Protein AF-A0A2M7J478-F1 (afdb_monomer_lite)

Sequence (91 aa):
AVVSTAELGTRDVLREGAGVWIAREELADFSNKVVRLLDDAKVRASLGEAGREYAHGWSASQQAGRMVAFYHAVHAVRSASAVSELSALPL

Radius of gyration: 22.09 Å; chains: 1; bounding box: 46×17×68 Å

Structure (mmCIF, N/CA/C/O backbone):
data_AF-A0A2M7J478-F1
#
_entry.id   AF-A0A2M7J478-F1
#
loop_
_atom_site.group_PDB
_atom_site.id
_atom_site.type_symbol
_atom_site.label_atom_id
_atom_site.label_alt_id
_atom_site.label_comp_id
_atom_site.label_asym_id
_atom_site.label_entity_id
_atom_site.label_seq_id
_atom_site.pdbx_PDB_ins_code
_atom_site.Cartn_x
_atom_site.Cartn_y
_atom_site.Cartn_z
_atom_site.occupancy
_atom_site.B_iso_or_equiv
_atom_site.auth_seq_id
_atom_site.auth_comp_id
_atom_site.auth_asym_id
_atom_site.auth_atom_id
_atom_site.pdbx_PDB_model_num
ATOM 1 N N . ALA A 1 1 ? -2.090 0.517 9.430 1.00 95.06 1 ALA A N 1
ATOM 2 C CA . ALA A 1 1 ? -3.326 -0.045 8.861 1.00 95.06 1 ALA A CA 1
ATOM 3 C C . ALA A 1 1 ? -4.203 1.108 8.413 1.00 95.06 1 ALA A C 1
ATOM 5 O O . ALA A 1 1 ? -4.212 2.125 9.101 1.00 95.06 1 ALA A O 1
ATOM 6 N N . VAL A 1 2 ? -4.884 0.967 7.280 1.00 96.50 2 VAL A N 1
ATOM 7 C CA . VAL A 1 2 ? -5.732 2.011 6.683 1.00 96.50 2 VAL A CA 1
ATOM 8 C C . VAL A 1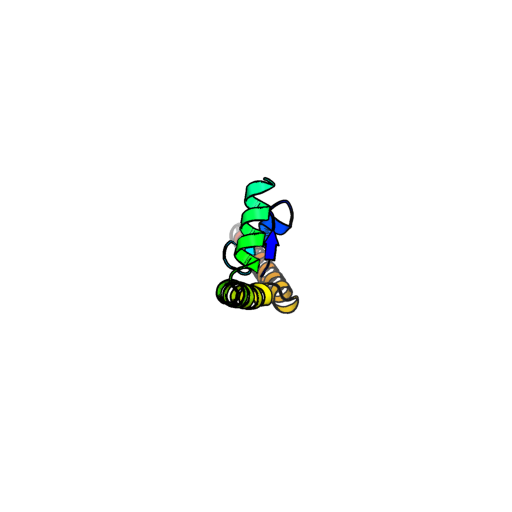 2 ? -7.054 1.387 6.216 1.00 96.50 2 VAL A C 1
ATOM 10 O O . VAL A 1 2 ? -7.095 0.205 5.885 1.00 96.50 2 VAL A O 1
ATOM 13 N N . VAL A 1 3 ? -8.127 2.176 6.182 1.00 97.62 3 VAL A N 1
ATOM 14 C CA . VAL A 1 3 ? -9.355 1.867 5.431 1.00 97.62 3 VAL A CA 1
ATOM 15 C C . VAL A 1 3 ? -9.472 2.908 4.326 1.00 97.62 3 VAL A C 1
ATOM 17 O O . VAL A 1 3 ? -9.317 4.099 4.593 1.00 97.62 3 VAL A O 1
ATOM 20 N N . SER A 1 4 ? -9.680 2.477 3.086 1.00 96.69 4 SER A N 1
ATOM 21 C CA . SER A 1 4 ? -9.746 3.378 1.931 1.00 96.69 4 SER A CA 1
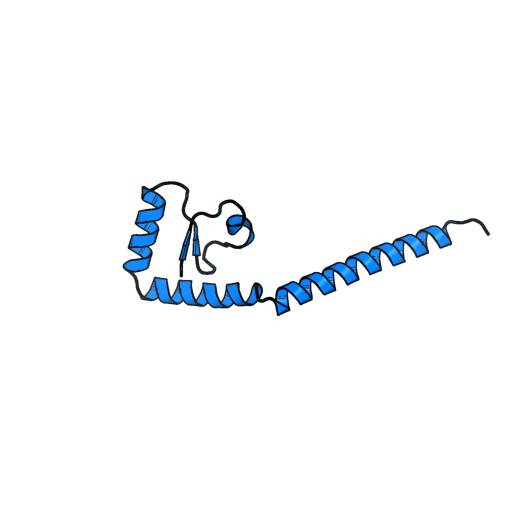ATOM 22 C C . SER A 1 4 ? -10.605 2.776 0.824 1.00 96.69 4 SER A C 1
ATOM 24 O O . SER A 1 4 ? -10.824 1.567 0.804 1.00 96.69 4 SER A O 1
ATOM 26 N N . THR A 1 5 ? -11.080 3.605 -0.098 1.00 95.31 5 THR A N 1
ATOM 27 C CA . THR A 1 5 ? -11.634 3.146 -1.374 1.00 95.31 5 THR A CA 1
ATOM 28 C C . THR A 1 5 ? -10.483 2.968 -2.372 1.00 95.31 5 THR A C 1
ATOM 30 O O . THR A 1 5 ? -9.517 3.737 -2.378 1.00 95.31 5 THR A O 1
ATOM 33 N N . ALA A 1 6 ? -10.531 1.915 -3.188 1.00 93.00 6 ALA A N 1
ATOM 34 C CA . ALA A 1 6 ? -9.499 1.627 -4.188 1.00 93.00 6 ALA A CA 1
ATOM 35 C C . ALA A 1 6 ? -9.843 2.289 -5.527 1.00 93.00 6 ALA A C 1
ATOM 37 O O . ALA A 1 6 ? -10.032 1.614 -6.536 1.00 93.00 6 ALA A O 1
ATOM 38 N N . GLU A 1 7 ? -9.936 3.616 -5.510 1.00 93.06 7 GLU A N 1
ATOM 39 C CA . GLU A 1 7 ? -10.352 4.429 -6.650 1.00 93.06 7 GLU A CA 1
ATOM 40 C C . GLU A 1 7 ? -9.211 5.308 -7.164 1.00 93.06 7 GLU A C 1
ATOM 42 O O . GLU A 1 7 ? -8.320 5.730 -6.423 1.00 93.06 7 GLU A O 1
ATOM 47 N N . LEU A 1 8 ? -9.240 5.621 -8.461 1.00 90.19 8 LEU A N 1
ATOM 48 C CA . LEU A 1 8 ? -8.200 6.424 -9.117 1.00 90.19 8 LEU A CA 1
ATOM 49 C C . LEU A 1 8 ? -6.795 5.843 -8.848 1.00 90.19 8 LEU A C 1
ATOM 51 O O . LEU A 1 8 ? -6.588 4.637 -8.959 1.00 90.19 8 LEU A O 1
ATOM 55 N N . GLY A 1 9 ? -5.824 6.687 -8.486 1.00 87.06 9 GLY A N 1
ATOM 56 C CA . GLY A 1 9 ? -4.443 6.267 -8.244 1.00 87.06 9 GLY A CA 1
ATOM 57 C C . GLY A 1 9 ? -4.264 5.337 -7.041 1.00 87.06 9 GLY A C 1
ATOM 58 O O . GLY A 1 9 ? -3.254 4.640 -6.972 1.00 87.06 9 GLY A O 1
ATOM 59 N N . THR A 1 10 ? -5.221 5.267 -6.103 1.00 91.38 10 THR A N 1
ATOM 60 C CA . THR A 1 10 ? -5.122 4.295 -5.004 1.00 91.38 10 THR A CA 1
ATOM 61 C C . THR A 1 10 ? -5.425 2.877 -5.480 1.00 91.38 10 THR A C 1
ATOM 63 O O . THR A 1 10 ? -4.905 1.926 -4.903 1.00 91.38 10 THR A O 1
ATOM 66 N N . ARG A 1 11 ? -6.166 2.713 -6.582 1.00 92.56 11 ARG A N 1
ATOM 67 C CA . ARG A 1 11 ? -6.438 1.407 -7.198 1.00 92.56 11 ARG A CA 1
ATOM 68 C C . ARG A 1 11 ? -5.169 0.671 -7.627 1.00 92.56 11 ARG A C 1
ATOM 70 O O . ARG A 1 11 ? -5.112 -0.550 -7.540 1.00 92.56 11 ARG A O 1
ATOM 77 N N . ASP A 1 12 ? -4.159 1.413 -8.074 1.00 91.69 12 ASP A N 1
ATOM 78 C CA . ASP A 1 12 ? -2.918 0.838 -8.601 1.00 91.69 12 ASP A CA 1
ATOM 79 C C . ASP A 1 12 ? -1.923 0.453 -7.491 1.00 91.69 12 ASP A C 1
ATOM 81 O O . ASP A 1 12 ? -1.002 -0.333 -7.723 1.00 91.69 12 ASP A O 1
ATOM 85 N N . VAL A 1 13 ? -2.105 0.992 -6.278 1.00 93.12 13 VAL A N 1
ATOM 86 C CA . VAL A 1 13 ? -1.183 0.795 -5.146 1.00 93.12 13 VAL A CA 1
ATOM 87 C C . VAL A 1 13 ? -1.801 0.036 -3.977 1.00 93.12 13 VAL A C 1
ATOM 89 O O . VAL A 1 13 ? -1.073 -0.555 -3.190 1.00 93.12 13 VAL A O 1
ATOM 92 N N . LEU A 1 14 ? -3.122 0.048 -3.809 1.00 95.25 14 LEU A N 1
ATOM 93 C CA . LEU A 1 14 ? -3.781 -0.648 -2.710 1.00 95.25 14 LEU A CA 1
ATOM 94 C C . LEU A 1 14 ? -4.071 -2.096 -3.092 1.00 95.25 14 LEU A C 1
ATOM 96 O O . LEU A 1 14 ? -4.616 -2.393 -4.151 1.00 95.25 14 LEU A O 1
ATOM 100 N N . ARG A 1 15 ? -3.759 -3.011 -2.175 1.00 96.44 15 ARG A N 1
ATOM 101 C CA . ARG A 1 15 ? -4.089 -4.430 -2.292 1.00 96.44 15 ARG A CA 1
ATOM 102 C C . ARG A 1 15 ? -4.756 -4.891 -1.005 1.00 96.44 15 ARG A C 1
ATOM 104 O O . ARG A 1 15 ? -4.202 -4.694 0.073 1.00 96.44 15 ARG A O 1
ATOM 111 N N . GLU A 1 16 ? -5.930 -5.506 -1.127 1.00 97.38 16 GLU A N 1
ATOM 112 C CA . GLU A 1 16 ? -6.697 -6.012 0.018 1.00 97.38 16 GLU A CA 1
ATOM 113 C C . GLU A 1 16 ? -5.819 -6.886 0.929 1.00 97.38 16 GLU A C 1
ATOM 115 O O . GLU A 1 16 ? -5.098 -7.767 0.452 1.00 97.38 16 GLU A O 1
ATOM 120 N N . GLY A 1 17 ? -5.841 -6.605 2.234 1.00 96.69 17 GLY A N 1
ATOM 121 C CA . GLY A 1 17 ? -5.031 -7.290 3.246 1.00 96.69 17 GLY A CA 1
ATOM 122 C C . GLY A 1 17 ? -3.560 -6.857 3.328 1.00 96.69 17 GLY A C 1
ATOM 123 O O . GLY A 1 17 ? -2.901 -7.148 4.323 1.00 96.69 17 GLY A O 1
ATOM 124 N N . ALA A 1 18 ? -3.036 -6.104 2.357 1.00 97.44 18 ALA A N 1
ATOM 125 C CA . ALA A 1 18 ? -1.649 -5.630 2.341 1.00 97.44 18 ALA A CA 1
ATOM 126 C C . ALA A 1 18 ? -1.516 -4.246 3.003 1.00 97.44 18 ALA A C 1
ATOM 128 O O . ALA A 1 18 ? -1.074 -3.276 2.391 1.00 97.44 18 ALA A O 1
ATOM 129 N N . GLY A 1 19 ? -1.962 -4.122 4.257 1.00 97.50 19 GLY A N 1
ATOM 130 C CA . GLY A 1 19 ? -1.970 -2.834 4.967 1.00 97.50 19 GLY A CA 1
ATOM 131 C C . GLY A 1 19 ? -3.289 -2.089 4.984 1.00 97.50 19 GLY A C 1
ATOM 132 O O . GLY A 1 19 ? -3.446 -1.142 5.766 1.00 97.50 19 GLY A O 1
ATOM 133 N N . VAL A 1 20 ? -4.225 -2.522 4.148 1.00 98.00 20 VAL A N 1
ATOM 134 C CA . VAL A 1 20 ? -5.480 -1.834 3.884 1.00 98.00 20 VAL A CA 1
ATOM 135 C C . VAL A 1 20 ? -6.647 -2.812 3.862 1.00 98.00 20 VAL A C 1
ATOM 137 O O . VAL A 1 20 ? -6.507 -3.938 3.386 1.00 98.00 20 VAL A O 1
ATOM 140 N N . TRP A 1 21 ? -7.793 -2.354 4.358 1.00 98.31 21 TRP A N 1
ATOM 141 C CA . TRP A 1 21 ? -9.091 -2.902 3.980 1.00 98.31 21 TRP A CA 1
ATOM 142 C C . TRP A 1 21 ? -9.742 -1.977 2.964 1.00 98.31 21 TRP A C 1
ATOM 144 O O . TRP A 1 21 ? -9.930 -0.787 3.240 1.00 98.31 21 TRP A O 1
ATOM 154 N N . ILE A 1 22 ? -10.067 -2.518 1.795 1.00 98.12 22 ILE A N 1
ATOM 155 C CA . ILE A 1 22 ? -10.677 -1.769 0.706 1.00 98.12 22 ILE A CA 1
ATOM 156 C C . ILE A 1 22 ? -12.189 -1.752 0.927 1.00 98.12 22 ILE A C 1
ATOM 158 O O . ILE A 1 22 ? -12.858 -2.786 1.001 1.00 98.12 22 ILE A O 1
ATOM 162 N N . ALA A 1 23 ? -12.733 -0.552 1.078 1.00 98.00 23 ALA A N 1
ATOM 163 C CA . ALA A 1 23 ? -14.164 -0.329 1.166 1.00 98.00 23 ALA A CA 1
ATOM 164 C C . ALA A 1 23 ? -14.757 -0.085 -0.226 1.00 98.00 23 ALA A C 1
ATOM 166 O O . ALA A 1 23 ? -14.104 0.490 -1.098 1.00 98.00 23 ALA A O 1
ATOM 167 N N . ARG A 1 24 ? -16.019 -0.479 -0.403 1.00 96.75 24 ARG A N 1
ATOM 168 C CA . ARG A 1 24 ? -16.871 0.079 -1.456 1.00 96.75 24 ARG A CA 1
ATOM 169 C C . ARG A 1 24 ? -17.098 1.561 -1.167 1.00 96.75 24 ARG A C 1
ATOM 171 O O . ARG A 1 24 ? -16.996 1.992 -0.016 1.00 9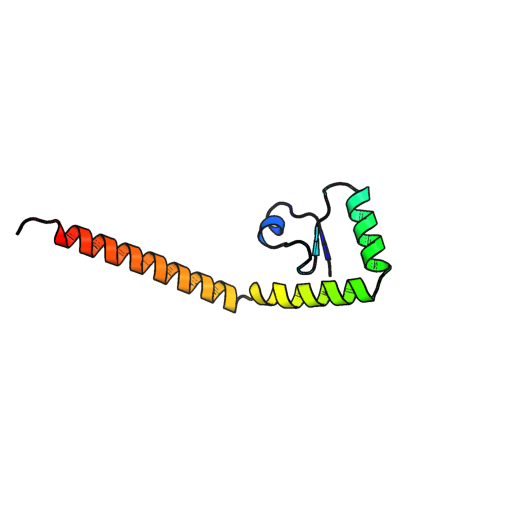6.75 24 ARG A O 1
ATOM 178 N N . GLU A 1 25 ? -17.459 2.327 -2.189 1.00 94.69 25 GLU A N 1
ATOM 179 C CA . GLU A 1 25 ? -17.853 3.734 -2.048 1.00 94.69 25 GLU A CA 1
ATOM 180 C C . GLU A 1 25 ? -19.267 3.867 -1.442 1.00 94.69 25 GLU A C 1
ATOM 182 O O . GLU A 1 25 ? -20.189 4.441 -2.010 1.00 94.69 25 GLU A O 1
ATOM 187 N N . GLU A 1 26 ? -19.453 3.282 -0.260 1.00 97.44 26 GLU A N 1
ATOM 188 C CA . GLU A 1 26 ? -20.701 3.262 0.489 1.00 97.44 26 GLU A CA 1
ATOM 189 C C . GLU A 1 26 ? -20.412 3.585 1.957 1.00 97.44 26 GLU A C 1
ATOM 191 O O . GLU A 1 26 ? -19.571 2.950 2.600 1.00 97.44 26 GLU A O 1
ATOM 196 N N . LEU A 1 27 ? -21.149 4.550 2.520 1.00 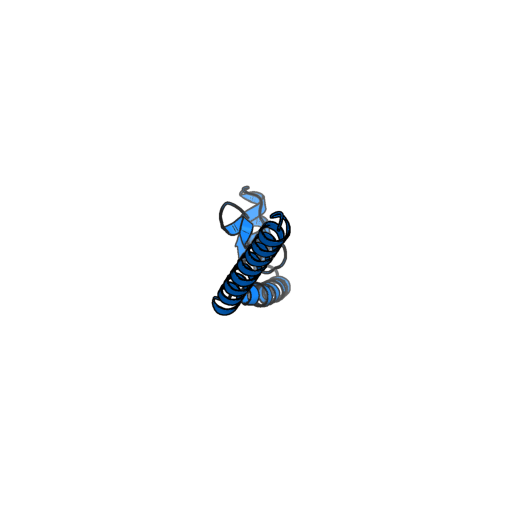97.44 27 LEU A N 1
ATOM 197 C CA . LEU A 1 27 ? -20.940 5.037 3.889 1.00 97.44 27 LEU A CA 1
ATOM 198 C C . LEU A 1 27 ? -20.953 3.906 4.928 1.00 97.44 27 LEU A C 1
ATOM 200 O O . LEU A 1 27 ? -20.114 3.874 5.832 1.00 97.44 27 LEU A O 1
ATOM 204 N N . ALA A 1 28 ? -21.902 2.978 4.803 1.00 98.38 28 ALA A N 1
ATOM 205 C CA . ALA A 1 28 ? -22.057 1.880 5.748 1.00 98.38 28 ALA A CA 1
ATOM 206 C C . ALA A 1 28 ? -20.872 0.907 5.678 1.00 98.38 28 ALA A C 1
ATOM 208 O O . ALA A 1 28 ? -20.344 0.506 6.712 1.00 98.38 28 ALA A O 1
ATOM 209 N N . ASP A 1 29 ? -20.405 0.565 4.476 1.00 98.44 29 ASP A N 1
ATOM 210 C CA . ASP A 1 29 ? -19.281 -0.356 4.311 1.00 98.44 29 ASP A CA 1
ATOM 211 C C . ASP A 1 29 ? -17.972 0.252 4.835 1.00 98.44 29 ASP A C 1
ATOM 213 O O . ASP A 1 29 ? -17.242 -0.389 5.597 1.00 98.44 29 ASP A O 1
ATOM 217 N N . PHE A 1 30 ? -17.711 1.519 4.501 1.00 98.31 30 PHE A N 1
ATOM 218 C CA . PHE A 1 30 ? -16.529 2.231 4.978 1.00 98.31 30 PHE A CA 1
ATOM 219 C C . PHE A 1 30 ? -16.523 2.367 6.506 1.00 98.31 30 PHE A C 1
ATOM 221 O O . PHE A 1 30 ? -15.547 1.997 7.163 1.00 98.31 30 PHE A O 1
ATOM 228 N N . SER A 1 31 ? -17.618 2.860 7.093 1.00 98.25 31 SER A N 1
ATOM 229 C CA . SER A 1 31 ? -17.696 3.097 8.540 1.00 98.25 31 SER A CA 1
ATOM 230 C C . SER A 1 31 ? -17.622 1.799 9.348 1.00 98.25 31 SER A C 1
ATOM 232 O O . SER A 1 31 ? -16.869 1.742 10.320 1.00 98.25 31 SER A O 1
ATOM 234 N N . ASN A 1 32 ? -18.287 0.725 8.910 1.00 98.50 32 ASN A N 1
ATOM 235 C CA . ASN A 1 32 ? -18.196 -0.583 9.563 1.00 98.50 32 ASN A CA 1
ATOM 236 C C . ASN A 1 32 ? -16.762 -1.129 9.565 1.00 98.50 32 ASN A C 1
ATOM 238 O O . ASN A 1 32 ? -16.300 -1.656 10.580 1.00 98.50 32 ASN A O 1
ATOM 242 N N . LYS A 1 33 ? -16.026 -0.973 8.457 1.00 98.50 33 LYS A N 1
ATOM 243 C CA . LYS A 1 33 ? -14.608 -1.355 8.388 1.00 98.50 33 LYS A CA 1
ATOM 244 C C . LYS A 1 33 ? -13.742 -0.515 9.327 1.00 98.50 33 LYS A C 1
ATOM 246 O O . LYS A 1 33 ? -12.880 -1.078 9.997 1.00 98.50 33 LYS A O 1
ATOM 251 N N . VAL A 1 34 ? -13.980 0.796 9.421 1.00 98.38 34 VAL A N 1
ATOM 252 C CA . VAL A 1 34 ? -13.266 1.673 10.366 1.00 98.38 34 VAL A CA 1
ATOM 253 C C . VAL A 1 34 ? -13.532 1.256 11.809 1.00 98.38 34 VAL A C 1
ATOM 255 O O . VAL A 1 34 ? -12.580 1.080 12.565 1.00 98.38 34 VAL A O 1
ATOM 258 N N . VAL A 1 35 ? -14.797 1.046 12.184 1.00 98.44 35 VAL A N 1
ATOM 259 C CA . VAL A 1 35 ? -15.174 0.607 13.536 1.00 98.44 35 VAL A CA 1
ATOM 260 C C . VAL A 1 35 ? -14.495 -0.714 13.869 1.00 98.44 35 VAL A C 1
ATOM 262 O O . VAL A 1 35 ? -13.787 -0.793 14.867 1.00 98.44 35 VAL A O 1
ATOM 265 N N . ARG A 1 36 ? -14.612 -1.722 12.997 1.00 97.81 36 ARG A N 1
ATOM 266 C CA . ARG A 1 36 ? -13.957 -3.022 13.192 1.00 97.81 36 ARG A CA 1
ATOM 267 C C . ARG A 1 36 ? -12.443 -2.886 13.341 1.00 97.81 36 ARG A C 1
ATOM 269 O O . ARG A 1 36 ? -11.840 -3.582 14.153 1.00 97.81 36 ARG A O 1
ATOM 276 N N . LEU A 1 37 ? -11.824 -2.001 12.558 1.00 98.19 37 LEU A N 1
ATOM 277 C CA . LEU A 1 37 ? -10.394 -1.755 12.652 1.00 98.19 37 LEU A CA 1
ATOM 278 C C . LEU A 1 37 ? -10.071 -1.150 14.021 1.00 98.19 37 LEU A C 1
ATOM 280 O O . LEU A 1 37 ? -9.164 -1.620 14.687 1.00 98.19 37 LEU A O 1
ATOM 284 N N . LEU A 1 38 ? -10.809 -0.147 14.489 1.00 97.94 38 LEU A N 1
ATOM 285 C CA . LEU A 1 38 ? -10.558 0.512 15.777 1.00 97.94 38 LEU A CA 1
ATOM 286 C C . LEU A 1 38 ? -10.917 -0.338 17.006 1.00 97.94 38 LEU A C 1
ATOM 288 O O . LEU A 1 38 ? -10.320 -0.138 18.065 1.00 97.94 38 LEU A O 1
ATOM 292 N N . ASP A 1 39 ? -11.794 -1.324 16.861 1.00 98.44 39 ASP A N 1
ATOM 293 C CA . ASP A 1 39 ? -12.222 -2.195 17.959 1.00 98.44 39 ASP A CA 1
ATOM 294 C C . ASP A 1 39 ? -11.183 -3.288 18.284 1.00 98.44 39 ASP A C 1
ATOM 296 O O . ASP A 1 39 ? -10.882 -3.550 19.447 1.00 98.44 39 ASP A O 1
ATOM 300 N N . ASP A 1 40 ? -10.510 -3.851 17.272 1.00 97.94 40 ASP A N 1
ATOM 301 C CA . ASP A 1 40 ? -9.554 -4.952 17.470 1.00 97.94 40 ASP A CA 1
ATOM 302 C C . ASP A 1 40 ? -8.087 -4.520 17.290 1.00 97.94 40 ASP A C 1
ATOM 304 O O . ASP A 1 40 ? -7.570 -4.351 16.180 1.00 97.94 40 ASP A O 1
ATOM 308 N N . ALA A 1 41 ? -7.373 -4.378 18.412 1.00 98.00 41 ALA A N 1
ATOM 309 C CA . ALA A 1 41 ? -5.967 -3.974 18.422 1.00 98.00 41 ALA A CA 1
ATOM 310 C C . ALA A 1 41 ? -5.020 -4.984 17.756 1.00 98.00 41 ALA A C 1
ATOM 312 O O . ALA A 1 41 ? -4.029 -4.573 17.147 1.00 98.00 41 ALA A O 1
ATOM 313 N N . LYS A 1 42 ? -5.313 -6.288 17.841 1.00 98.19 42 LYS A N 1
ATOM 314 C CA . LYS A 1 42 ? -4.478 -7.331 17.226 1.00 98.19 42 LYS A CA 1
ATOM 315 C C . LYS A 1 42 ? -4.618 -7.290 15.713 1.00 98.19 42 LYS A C 1
ATOM 317 O O . LYS A 1 42 ? -3.614 -7.320 15.003 1.00 98.19 42 LYS A O 1
ATOM 322 N N . VAL A 1 43 ? -5.847 -7.139 15.227 1.00 97.44 43 VAL A N 1
ATOM 323 C CA . VAL A 1 43 ? -6.123 -6.983 13.797 1.00 97.44 43 VAL A CA 1
ATOM 324 C C . VAL A 1 43 ? -5.467 -5.715 13.252 1.00 97.44 43 VAL A C 1
ATOM 326 O O . VAL A 1 43 ? -4.816 -5.778 12.208 1.00 97.44 43 VAL A O 1
ATOM 329 N N . ARG A 1 44 ? -5.529 -4.581 13.970 1.00 98.19 44 ARG A N 1
ATOM 330 C CA . ARG A 1 44 ? -4.792 -3.364 13.563 1.00 98.19 44 ARG A CA 1
ATOM 331 C C . ARG A 1 44 ? -3.300 -3.577 13.454 1.00 98.19 44 ARG A C 1
ATOM 333 O O . ARG A 1 44 ? -2.696 -3.070 12.507 1.00 98.19 44 ARG A O 1
ATOM 340 N N . ALA A 1 45 ? -2.710 -4.241 14.444 1.00 98.38 45 ALA A N 1
ATOM 341 C CA . ALA A 1 45 ? -1.277 -4.478 14.482 1.00 98.38 45 ALA A CA 1
ATOM 342 C C . ALA A 1 45 ? -0.850 -5.346 13.295 1.00 98.38 45 ALA A C 1
ATOM 344 O O . ALA A 1 45 ? -0.005 -4.914 12.515 1.00 98.38 45 ALA A O 1
ATOM 345 N N . SER A 1 46 ? -1.518 -6.487 13.097 1.00 98.19 46 SER A N 1
ATOM 346 C CA . SER A 1 46 ? -1.237 -7.413 11.996 1.00 98.19 46 SER A CA 1
ATOM 347 C C . SER A 1 46 ? -1.419 -6.756 10.625 1.00 98.19 46 SER A C 1
ATOM 349 O O . SER A 1 46 ? -0.508 -6.786 9.800 1.00 98.19 46 SER A O 1
ATOM 351 N N . LEU A 1 47 ? -2.542 -6.063 10.399 1.00 98.50 47 LEU A N 1
ATOM 352 C CA . LEU A 1 47 ? -2.759 -5.348 9.142 1.00 98.50 47 LEU A CA 1
ATOM 353 C C . LEU A 1 47 ? -1.713 -4.238 8.963 1.00 98.50 47 LEU A C 1
ATOM 355 O O . LEU A 1 47 ? -1.203 -4.024 7.872 1.00 98.50 47 LEU A O 1
ATOM 359 N N . GLY A 1 48 ? -1.350 -3.525 10.030 1.00 98.31 48 GLY A N 1
ATOM 360 C CA . GLY A 1 48 ? -0.325 -2.486 9.984 1.00 98.31 48 GLY A CA 1
ATOM 361 C C . GLY A 1 48 ? 1.076 -3.004 9.666 1.00 98.31 48 GLY A C 1
ATOM 362 O O . GLY A 1 48 ? 1.827 -2.305 8.990 1.00 98.31 48 GLY A O 1
ATOM 363 N N . GLU A 1 49 ? 1.432 -4.193 10.139 1.00 98.44 49 GLU A N 1
ATOM 364 C CA . GLU A 1 49 ? 2.690 -4.867 9.815 1.00 98.44 49 GLU A CA 1
ATOM 365 C C . GLU A 1 49 ? 2.738 -5.267 8.339 1.00 98.44 49 GLU A C 1
ATOM 367 O O . GLU A 1 49 ? 3.642 -4.824 7.630 1.00 98.44 49 GLU A O 1
ATOM 372 N N . ALA A 1 50 ? 1.695 -5.945 7.845 1.00 98.12 50 ALA A N 1
ATOM 373 C CA . ALA A 1 50 ? 1.562 -6.292 6.429 1.00 98.12 50 ALA A CA 1
ATOM 374 C C . ALA A 1 50 ? 1.661 -5.055 5.517 1.00 98.12 50 ALA A C 1
ATOM 376 O O . ALA A 1 50 ? 2.271 -5.091 4.450 1.00 98.12 50 ALA A O 1
ATOM 377 N N . GLY A 1 51 ? 1.105 -3.921 5.958 1.00 97.44 51 GLY A N 1
ATOM 378 C CA . GLY A 1 51 ? 1.211 -2.656 5.234 1.00 97.44 51 GLY A CA 1
ATOM 379 C C . GLY A 1 51 ? 2.626 -2.094 5.155 1.00 97.44 51 GLY A C 1
ATOM 380 O O . GLY A 1 51 ? 2.996 -1.548 4.120 1.00 97.44 51 GLY A O 1
ATOM 381 N N . ARG A 1 52 ? 3.433 -2.228 6.214 1.00 97.44 52 ARG A N 1
ATOM 382 C CA . ARG A 1 52 ? 4.839 -1.793 6.182 1.00 97.44 52 ARG A CA 1
ATOM 383 C C . ARG A 1 52 ? 5.654 -2.669 5.244 1.00 97.44 52 ARG A C 1
ATOM 385 O O . ARG A 1 52 ? 6.379 -2.132 4.412 1.00 97.44 52 ARG A O 1
ATOM 392 N N . GLU A 1 53 ? 5.480 -3.986 5.339 1.00 96.88 53 GLU A N 1
ATOM 393 C CA . GLU A 1 53 ? 6.123 -4.948 4.441 1.00 96.88 53 GLU A CA 1
ATOM 394 C C . GLU A 1 53 ? 5.802 -4.631 2.975 1.00 96.88 53 GLU A C 1
ATOM 396 O O . GLU A 1 53 ? 6.704 -4.456 2.156 1.00 96.88 53 GLU A O 1
ATOM 401 N N . TYR A 1 54 ? 4.520 -4.441 2.660 1.00 97.06 54 TYR A N 1
ATOM 402 C CA . TYR A 1 54 ? 4.083 -4.091 1.314 1.00 97.06 54 TYR A CA 1
ATOM 403 C C . TYR A 1 54 ? 4.631 -2.731 0.847 1.00 97.06 54 TYR A C 1
ATOM 405 O O . TYR A 1 54 ? 5.118 -2.602 -0.280 1.00 97.06 54 TYR A O 1
ATOM 413 N N . ALA A 1 55 ? 4.612 -1.716 1.716 1.00 96.00 55 ALA A N 1
ATOM 414 C CA . ALA A 1 55 ? 5.092 -0.372 1.397 1.00 96.00 55 ALA A CA 1
ATOM 415 C C . ALA A 1 55 ? 6.601 -0.315 1.109 1.00 96.00 55 ALA A C 1
ATOM 417 O O . ALA A 1 55 ? 7.029 0.525 0.316 1.00 96.00 55 ALA A O 1
ATOM 418 N N . HIS A 1 56 ? 7.419 -1.217 1.668 1.00 95.06 56 HIS A N 1
ATOM 419 C CA . HIS A 1 56 ? 8.837 -1.304 1.295 1.00 95.06 56 HIS A CA 1
ATOM 420 C C . HIS A 1 56 ? 9.014 -1.510 -0.216 1.00 95.06 56 HIS A C 1
ATOM 422 O O . HIS A 1 56 ? 9.894 -0.889 -0.826 1.00 95.06 56 HIS A O 1
ATOM 428 N N . GLY A 1 57 ? 8.108 -2.287 -0.820 1.00 94.19 57 GLY A N 1
ATOM 429 C CA . GLY A 1 57 ? 7.993 -2.526 -2.257 1.00 94.19 57 GLY A CA 1
ATOM 430 C C . GLY A 1 57 ? 7.784 -1.274 -3.113 1.00 94.19 57 GLY A C 1
ATOM 431 O O . GLY A 1 57 ? 7.996 -1.330 -4.323 1.00 94.19 57 GLY A O 1
ATOM 432 N N . TRP A 1 58 ? 7.385 -0.159 -2.499 1.00 94.62 58 TRP A N 1
ATOM 433 C CA . TRP A 1 58 ? 7.093 1.129 -3.132 1.00 94.62 58 TRP A CA 1
ATOM 434 C C . TRP A 1 58 ? 8.153 2.202 -2.857 1.00 94.62 58 TRP A C 1
ATOM 436 O O . TRP A 1 58 ? 8.006 3.341 -3.293 1.00 94.62 58 TRP A O 1
ATOM 446 N N . SER A 1 59 ? 9.248 1.852 -2.176 1.00 95.12 59 SER A N 1
ATOM 447 C CA . SER A 1 59 ? 10.359 2.782 -1.944 1.00 95.12 59 SER A CA 1
ATOM 448 C C . SER A 1 59 ? 10.948 3.324 -3.252 1.00 95.12 59 SER A C 1
ATOM 450 O O . SER A 1 59 ? 10.997 2.624 -4.270 1.00 95.12 59 SER A O 1
ATOM 452 N N . ALA A 1 60 ? 11.449 4.564 -3.207 1.00 96.69 60 ALA A N 1
ATOM 453 C CA . ALA A 1 60 ? 12.048 5.235 -4.361 1.00 96.69 60 ALA A CA 1
ATOM 454 C C . ALA A 1 60 ? 13.150 4.387 -5.017 1.00 96.69 60 ALA A C 1
ATOM 456 O O . ALA A 1 60 ? 13.165 4.238 -6.235 1.00 96.69 60 ALA A O 1
ATOM 457 N N . SER A 1 61 ? 14.01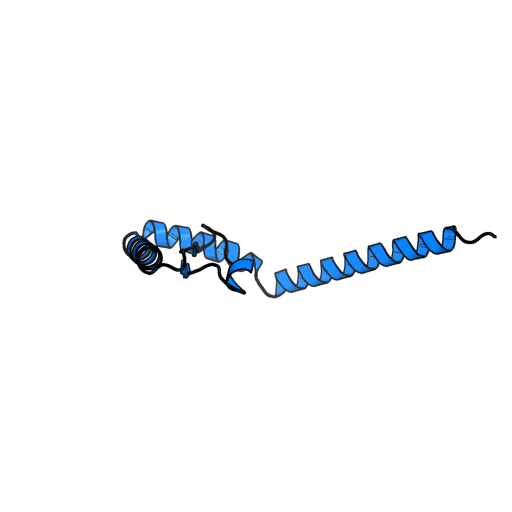3 3.756 -4.216 1.00 97.50 61 SER A N 1
ATOM 458 C CA . SER A 1 61 ? 15.075 2.877 -4.713 1.00 97.50 61 SER A CA 1
ATOM 459 C C . SER A 1 61 ? 14.530 1.650 -5.449 1.00 97.50 61 SER A C 1
ATOM 461 O O . SER A 1 61 ? 15.044 1.299 -6.509 1.00 97.50 61 SER A O 1
ATOM 463 N N . GLN A 1 62 ? 13.468 1.012 -4.939 1.00 96.88 62 GLN A N 1
ATOM 464 C CA . GLN A 1 62 ? 12.848 -0.121 -5.631 1.00 96.88 62 GLN A CA 1
ATOM 465 C C . GLN A 1 62 ? 12.165 0.308 -6.932 1.00 96.88 62 GLN A C 1
ATOM 467 O O . GLN A 1 62 ? 12.304 -0.380 -7.943 1.00 96.88 62 GLN A O 1
ATOM 472 N N . GLN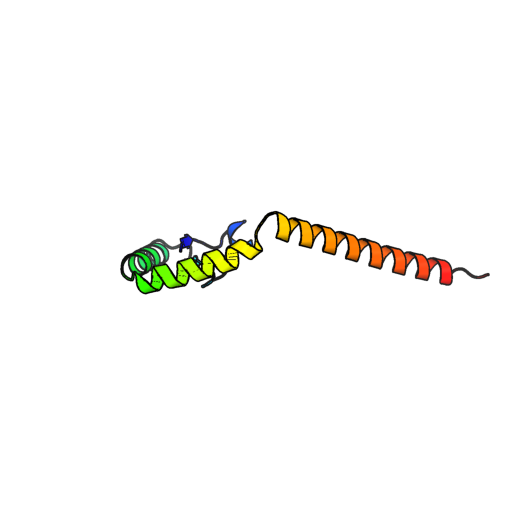 A 1 63 ? 11.479 1.457 -6.946 1.00 96.81 63 GLN A N 1
ATOM 473 C CA . GLN A 1 63 ? 10.865 1.966 -8.177 1.00 96.81 63 GLN A CA 1
ATOM 474 C C . GLN A 1 63 ? 11.920 2.360 -9.218 1.00 96.81 63 GLN A C 1
ATOM 476 O O . GLN A 1 63 ? 11.778 2.016 -10.391 1.00 96.81 63 GLN A O 1
ATOM 481 N N . ALA A 1 64 ? 13.012 3.005 -8.799 1.00 98.00 64 ALA A N 1
ATOM 482 C CA . ALA A 1 64 ? 14.136 3.323 -9.676 1.00 98.00 64 ALA A CA 1
ATOM 483 C C . ALA A 1 64 ? 14.764 2.050 -10.269 1.00 98.00 64 ALA A C 1
ATOM 485 O O . ALA A 1 64 ? 15.019 1.993 -11.470 1.00 98.00 64 ALA A O 1
ATOM 486 N N . GLY A 1 65 ? 14.932 0.996 -9.463 1.00 98.19 65 GLY A N 1
ATOM 487 C CA . GLY A 1 65 ? 15.397 -0.308 -9.943 1.00 98.19 65 GLY A CA 1
ATOM 488 C C . GLY A 1 65 ? 14.476 -0.918 -11.005 1.00 98.19 65 GLY A C 1
ATOM 489 O O . GLY A 1 65 ? 14.956 -1.387 -12.037 1.00 98.19 65 GLY A O 1
ATOM 490 N N . ARG A 1 66 ? 13.150 -0.849 -10.810 1.00 97.50 66 ARG A N 1
ATOM 491 C CA . ARG A 1 66 ? 12.163 -1.293 -11.816 1.00 97.50 66 ARG A CA 1
ATOM 492 C C . ARG A 1 66 ? 12.270 -0.493 -13.114 1.00 97.50 66 ARG A C 1
ATOM 494 O O . ARG A 1 66 ? 12.215 -1.082 -14.189 1.00 97.50 66 ARG A O 1
ATOM 501 N N . MET A 1 67 ? 12.473 0.821 -13.018 1.00 98.19 67 MET A N 1
ATOM 502 C CA . MET A 1 67 ? 12.665 1.694 -14.179 1.00 98.19 67 MET A CA 1
ATOM 503 C C . MET A 1 67 ? 13.927 1.320 -14.970 1.00 98.19 67 MET A C 1
ATOM 505 O O . MET A 1 67 ? 13.883 1.194 -16.191 1.00 98.19 67 MET A O 1
ATOM 509 N N . VAL A 1 68 ? 15.047 1.085 -14.282 1.00 98.25 68 VAL A N 1
ATOM 510 C CA . VAL A 1 68 ? 16.301 0.643 -14.914 1.00 98.25 68 VAL A CA 1
ATOM 511 C C . VAL A 1 68 ? 16.119 -0.709 -15.608 1.00 98.25 68 VAL A C 1
ATOM 513 O O . VAL A 1 68 ? 16.494 -0.859 -16.771 1.00 98.25 68 VAL A O 1
ATOM 516 N N . ALA A 1 69 ? 15.493 -1.678 -14.933 1.00 98.19 69 ALA A N 1
ATOM 517 C CA . ALA A 1 69 ? 15.201 -2.986 -15.516 1.00 98.19 69 ALA A CA 1
ATOM 518 C C . ALA A 1 69 ? 14.316 -2.873 -16.769 1.00 98.19 69 ALA A C 1
ATOM 520 O O . ALA A 1 69 ? 14.587 -3.521 -17.781 1.00 98.19 69 ALA A O 1
ATOM 521 N N . PHE A 1 70 ? 13.302 -2.005 -16.728 1.00 98.06 70 PHE A N 1
ATOM 522 C CA . PHE A 1 70 ? 12.454 -1.711 -17.879 1.00 98.06 70 PHE A CA 1
ATOM 523 C C . PHE A 1 70 ? 13.262 -1.150 -19.057 1.00 98.06 70 PHE A C 1
ATOM 525 O O . PHE A 1 70 ? 13.144 -1.661 -20.172 1.00 98.06 70 PHE A O 1
ATOM 532 N N . TYR A 1 71 ? 14.130 -0.161 -18.828 1.00 97.69 71 TYR A N 1
ATOM 533 C CA . TYR A 1 71 ? 14.962 0.387 -19.902 1.00 97.69 71 TYR A CA 1
ATOM 534 C C . TYR A 1 71 ? 15.901 -0.659 -20.504 1.00 97.69 71 TYR A C 1
ATOM 536 O O . TYR A 1 71 ? 15.993 -0.750 -21.729 1.00 97.69 71 TYR A O 1
ATOM 544 N N . HIS A 1 72 ? 16.536 -1.502 -19.687 1.00 97.94 72 HIS A N 1
ATOM 545 C CA . HIS A 1 72 ? 17.349 -2.606 -20.202 1.00 97.94 72 HIS A CA 1
ATOM 546 C C . HIS A 1 72 ? 16.544 -3.562 -21.087 1.00 97.94 72 HIS A C 1
ATOM 548 O O . HIS A 1 72 ? 17.022 -3.936 -22.159 1.00 97.94 72 HIS A O 1
ATOM 554 N N . ALA A 1 73 ? 15.318 -3.913 -20.688 1.00 97.06 73 ALA A N 1
ATOM 555 C CA . ALA A 1 73 ? 14.451 -4.778 -21.484 1.00 97.06 73 ALA A CA 1
ATOM 556 C C . ALA A 1 73 ? 14.106 -4.150 -22.846 1.00 97.06 73 ALA A C 1
ATOM 558 O O . ALA A 1 73 ? 14.231 -4.807 -23.880 1.00 97.06 73 ALA A O 1
ATOM 559 N N . VAL A 1 74 ? 13.745 -2.862 -22.872 1.00 96.62 74 VAL A N 1
ATOM 560 C CA . VAL A 1 74 ? 13.439 -2.139 -24.120 1.00 96.62 74 VAL A CA 1
ATOM 561 C C . VAL A 1 74 ? 14.659 -2.064 -25.040 1.00 96.62 74 VAL A C 1
ATOM 563 O O . VAL A 1 74 ? 14.537 -2.288 -26.247 1.00 96.62 74 VAL A O 1
ATOM 566 N N . HIS A 1 75 ? 15.843 -1.787 -24.489 1.00 95.69 75 HIS A N 1
ATOM 567 C CA . HIS A 1 75 ? 17.083 -1.774 -25.262 1.00 95.69 75 HIS A CA 1
ATOM 568 C C . HIS A 1 75 ? 17.411 -3.149 -25.851 1.00 95.69 75 HIS A C 1
ATOM 570 O O . HIS A 1 75 ? 17.746 -3.230 -27.030 1.00 95.69 75 HIS A O 1
ATOM 576 N N . ALA A 1 76 ? 17.272 -4.224 -25.072 1.00 94.00 76 ALA A N 1
ATOM 577 C CA . ALA A 1 76 ? 17.546 -5.581 -25.538 1.00 94.00 76 ALA A CA 1
ATOM 578 C C . ALA A 1 76 ? 16.646 -5.982 -26.718 1.00 94.00 76 ALA A C 1
ATOM 580 O O . ALA A 1 76 ? 17.142 -6.501 -27.717 1.00 94.00 76 ALA A O 1
ATOM 581 N N . VAL A 1 77 ? 15.344 -5.680 -26.637 1.00 92.06 77 VAL A N 1
ATOM 582 C CA . VAL A 1 77 ? 14.389 -5.947 -27.726 1.00 92.06 77 VAL A CA 1
ATOM 583 C C . VAL A 1 77 ? 14.778 -5.188 -28.994 1.00 92.06 77 VAL A C 1
ATOM 585 O O . VAL A 1 77 ? 14.843 -5.784 -30.065 1.00 92.06 77 VAL A O 1
ATOM 588 N N . ARG A 1 78 ? 15.103 -3.894 -28.883 1.00 87.25 78 ARG A N 1
ATOM 589 C CA . ARG A 1 78 ? 15.515 -3.084 -30.041 1.00 87.25 78 ARG A CA 1
ATOM 590 C C . ARG A 1 78 ? 16.793 -3.598 -30.693 1.00 87.25 78 ARG A C 1
ATOM 592 O O . ARG A 1 78 ? 16.857 -3.671 -31.917 1.00 87.25 78 ARG A O 1
ATOM 599 N N . SER A 1 79 ? 17.787 -3.970 -29.893 1.00 86.88 79 SER A N 1
ATOM 600 C CA . SER A 1 79 ? 19.033 -4.537 -30.408 1.00 86.88 79 SER A CA 1
ATOM 601 C C . SER A 1 79 ? 18.788 -5.859 -31.138 1.00 86.88 79 SER A C 1
ATOM 603 O O . SER A 1 79 ? 19.345 -6.071 -32.209 1.00 86.88 79 SER A O 1
ATOM 605 N N . ALA A 1 80 ? 17.915 -6.724 -30.612 1.00 81.31 80 ALA A N 1
ATOM 606 C CA . ALA A 1 80 ? 17.560 -7.981 -31.268 1.00 81.31 80 ALA A CA 1
ATOM 607 C C . ALA A 1 80 ? 16.827 -7.760 -32.605 1.00 81.31 80 ALA A C 1
ATOM 609 O O . ALA A 1 80 ? 17.155 -8.409 -33.599 1.00 81.31 80 ALA A O 1
ATOM 610 N N . SER A 1 81 ? 15.884 -6.813 -32.658 1.00 78.69 81 SER A N 1
ATOM 611 C CA . SER A 1 81 ? 15.189 -6.442 -33.897 1.00 78.69 81 SER A CA 1
ATOM 612 C C . SER A 1 81 ? 16.144 -5.882 -34.956 1.00 78.69 81 SER A C 1
ATOM 614 O O . SER A 1 81 ? 16.084 -6.308 -36.106 1.00 78.69 81 SER A O 1
ATOM 616 N N . ALA A 1 82 ? 17.077 -5.005 -34.571 1.00 75.50 82 ALA A N 1
ATOM 617 C CA . ALA A 1 82 ? 18.059 -4.435 -35.496 1.00 75.50 82 ALA A CA 1
ATOM 618 C C . ALA A 1 82 ? 19.007 -5.499 -36.082 1.00 75.50 82 ALA A C 1
ATOM 620 O O . ALA A 1 82 ? 19.318 -5.471 -37.271 1.00 75.50 82 ALA A O 1
ATOM 621 N N . VAL A 1 83 ? 19.437 -6.473 -35.271 1.00 77.06 83 VAL A N 1
ATOM 622 C CA . VAL A 1 83 ? 20.253 -7.607 -35.741 1.00 77.06 83 VAL A CA 1
ATOM 623 C C . VAL A 1 83 ? 19.467 -8.480 -36.725 1.00 77.06 83 VAL A C 1
ATOM 625 O O . VAL A 1 83 ? 20.016 -8.898 -37.744 1.00 77.06 83 VAL A O 1
ATOM 628 N N . SER A 1 84 ? 18.179 -8.715 -36.460 1.00 73.25 84 SER A N 1
ATOM 629 C CA . SER A 1 84 ? 17.304 -9.463 -37.368 1.00 73.25 84 SER A CA 1
ATOM 630 C C . SER A 1 84 ? 17.140 -8.762 -38.721 1.00 73.25 84 SER A C 1
ATOM 632 O O . SER A 1 84 ? 17.212 -9.425 -39.753 1.00 73.25 84 SER A O 1
ATOM 634 N N . GLU A 1 85 ? 16.955 -7.440 -38.741 1.00 72.44 85 GLU A N 1
ATOM 635 C CA . GLU A 1 85 ? 16.832 -6.660 -39.983 1.00 72.44 85 GLU A CA 1
ATOM 636 C C . GLU A 1 85 ? 18.129 -6.663 -40.805 1.00 72.44 85 GLU A C 1
ATOM 638 O O . GLU A 1 85 ? 18.086 -6.876 -42.015 1.00 72.44 85 GLU A O 1
ATOM 643 N N . LEU A 1 86 ? 19.290 -6.517 -40.156 1.00 71.19 86 LEU A N 1
ATOM 644 C CA . LEU A 1 86 ? 20.603 -6.606 -40.809 1.00 71.19 86 LEU A CA 1
ATOM 645 C C . LEU A 1 86 ? 20.860 -7.984 -41.434 1.00 71.19 86 LEU A C 1
ATOM 647 O O . LEU A 1 86 ? 21.447 -8.068 -42.508 1.00 71.19 86 LEU A O 1
ATOM 651 N N . SER A 1 87 ? 20.399 -9.061 -40.792 1.00 72.75 87 SER A N 1
ATOM 652 C CA . SER A 1 87 ? 20.529 -10.426 -41.322 1.00 72.75 87 SER A CA 1
ATOM 653 C C . SER A 1 87 ? 19.583 -10.750 -42.487 1.00 72.75 87 SER A C 1
ATOM 655 O O . SER A 1 87 ? 19.779 -11.755 -43.165 1.00 72.75 87 SER A O 1
ATOM 657 N N . ALA A 1 88 ? 18.562 -9.918 -42.720 1.00 71.38 88 ALA A N 1
ATOM 658 C CA . ALA A 1 88 ? 17.550 -10.119 -43.758 1.00 71.38 88 ALA A CA 1
ATOM 659 C C . ALA A 1 88 ? 17.862 -9.389 -45.081 1.00 71.38 88 ALA A C 1
ATOM 661 O O . ALA A 1 88 ? 17.126 -9.555 -46.056 1.00 71.38 88 ALA A O 1
ATOM 662 N N . LEU A 1 89 ? 18.933 -8.590 -45.139 1.00 61.94 89 LEU A N 1
ATOM 663 C CA . LEU A 1 89 ? 19.380 -7.938 -46.371 1.00 61.94 89 LEU A CA 1
ATOM 664 C C . LEU A 1 89 ? 20.154 -8.940 -47.253 1.00 61.94 89 LEU A C 1
ATOM 666 O O . LEU A 1 89 ? 21.060 -9.603 -46.744 1.00 61.94 89 LEU A O 1
ATOM 670 N N . PRO A 1 90 ? 19.832 -9.075 -48.557 1.00 62.56 90 PRO A N 1
ATOM 671 C CA . PRO A 1 90 ? 20.614 -9.921 -49.452 1.00 62.56 90 PRO A CA 1
ATOM 672 C C . PRO A 1 90 ? 22.023 -9.334 -49.646 1.00 62.56 90 PRO A C 1
ATOM 674 O O . PRO A 1 90 ? 22.163 -8.119 -49.799 1.00 62.56 90 PRO A O 1
ATOM 677 N N . LEU A 1 91 ? 23.031 -10.219 -49.600 1.00 64.81 91 LEU A N 1
ATOM 678 C CA . LEU A 1 91 ? 24.459 -9.936 -49.822 1.00 64.81 91 LEU A CA 1
ATOM 679 C C . LEU A 1 91 ? 24.732 -9.294 -51.188 1.00 64.81 91 LEU A C 1
ATOM 681 O O . LEU A 1 91 ? 24.140 -9.769 -52.185 1.00 64.81 91 LEU A O 1
#

pLDDT: mean 93.17, std 8.91, range [61.94, 98.5]

Foldseek 3Di:
DEEEALDDPSVVQDDDLQLYHHFDPDPVRRVVVVVVCVVDPVSVVSSNVSNVVSCVCVDPVNVVVVVVVVVVVVVVVVVVVVVVVVVPDDD

Secondary structure (DSSP, 8-state):
-EEEE--GGGTTT--BTTTEEEEPS-HHHHHHHHHHHHH-HHHHHHHHHHHHHHHHTTSHHHHHHHHHHHHHHHHHHHHHHHHHHHHTS--